Protein AF-A0A0N1EWZ8-F1 (afdb_monomer_lite)

Radius of gyration: 12.94 Å; chains: 1; bounding box: 30×25×34 Å

pLDDT: mean 71.09, std 15.31, range [37.88, 91.19]

Sequence (65 aa):
MRLGARAGFKRNERMLSLDPRYVVAFPGNGVLERLVIEAKSRRITVVDRRGPLGTSPKRAAQDTD

Foldseek 3Di:
DDPPDDDDVVVLVVVVVVVDQEDEADAPPPPHDVSVVVCVVVVRHYHYPQPDPPDRSVVVVVPPD

Secondary structure (DSSP, 8-state):
--TTSSSHHHHHHHHHTT--SEEEE-TT-S--HHHHHHHHHTT-EEEE-SSSTT--HHHHTTS--

Structure (mmCIF, N/CA/C/O backbone):
data_AF-A0A0N1EWZ8-F1
#
_entry.id   AF-A0A0N1EWZ8-F1
#
loop_
_atom_s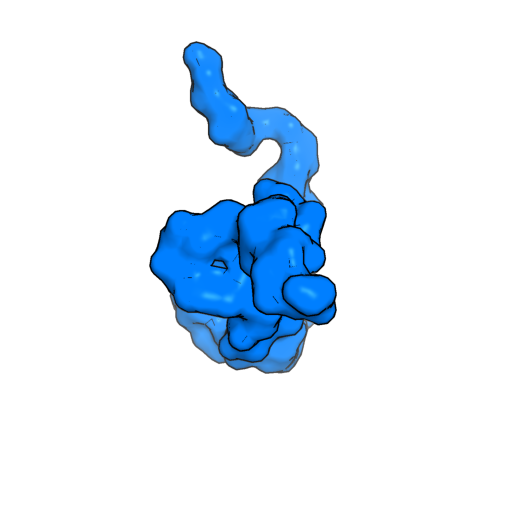ite.group_PDB
_atom_site.id
_atom_site.type_symbol
_atom_site.label_atom_id
_atom_site.label_alt_id
_atom_site.label_comp_id
_atom_site.label_asym_id
_atom_site.label_entity_id
_atom_site.label_seq_id
_atom_site.pdbx_PDB_ins_code
_atom_site.Cartn_x
_atom_site.Cartn_y
_atom_site.Cartn_z
_atom_site.occupancy
_atom_site.B_iso_or_equiv
_atom_site.auth_seq_id
_atom_site.auth_comp_id
_atom_site.auth_asym_id
_atom_site.auth_atom_id
_atom_site.pdbx_PDB_model_num
ATOM 1 N N . MET A 1 1 ? 19.631 14.905 7.051 1.00 40.19 1 MET A N 1
ATOM 2 C CA . MET A 1 1 ? 18.276 15.350 6.647 1.00 40.19 1 MET A CA 1
ATOM 3 C C . MET A 1 1 ? 17.548 14.180 5.995 1.00 40.19 1 MET A C 1
ATOM 5 O O . MET A 1 1 ? 18.032 13.679 4.992 1.00 40.19 1 MET A O 1
ATOM 9 N N . ARG A 1 2 ? 16.439 13.697 6.575 1.00 50.19 2 ARG A N 1
ATOM 10 C CA . ARG A 1 2 ? 15.631 12.611 5.987 1.00 50.19 2 ARG A CA 1
ATOM 11 C C . ARG A 1 2 ? 14.761 13.177 4.862 1.00 50.19 2 ARG A C 1
ATOM 13 O O . ARG A 1 2 ? 13.876 13.990 5.139 1.00 50.19 2 ARG A O 1
ATOM 20 N N . LEU A 1 3 ? 14.988 12.738 3.621 1.00 47.62 3 LEU A N 1
ATOM 21 C CA . LEU A 1 3 ? 13.991 12.871 2.555 1.00 47.62 3 LEU A CA 1
ATOM 22 C C . LEU A 1 3 ? 12.694 12.233 3.071 1.00 47.62 3 LEU A C 1
ATOM 24 O O . LEU A 1 3 ? 12.658 11.039 3.349 1.00 47.62 3 LEU A O 1
ATOM 28 N N . GLY A 1 4 ? 11.666 13.046 3.302 1.00 50.94 4 GLY A N 1
ATOM 29 C CA . GLY A 1 4 ? 10.410 12.571 3.884 1.00 50.94 4 GLY A CA 1
ATOM 30 C C . GLY A 1 4 ? 9.702 13.567 4.806 1.00 50.94 4 GLY A C 1
ATOM 31 O O . GLY A 1 4 ? 8.522 13.420 5.089 1.00 50.94 4 GLY A O 1
ATOM 32 N N . ALA A 1 5 ? 10.396 14.591 5.303 1.00 48.50 5 ALA A N 1
ATOM 33 C CA . ALA A 1 5 ? 9.865 15.356 6.431 1.00 48.50 5 ALA A CA 1
ATOM 34 C C . ALA A 1 5 ? 8.812 16.426 6.089 1.00 48.50 5 ALA A C 1
ATOM 36 O O . ALA A 1 5 ? 8.134 16.888 7.004 1.00 48.50 5 ALA A O 1
ATOM 37 N N . ARG A 1 6 ? 8.664 16.895 4.841 1.00 52.19 6 ARG A N 1
ATOM 38 C CA . ARG A 1 6 ? 7.823 18.079 4.575 1.00 52.19 6 ARG A CA 1
ATOM 39 C C . ARG A 1 6 ? 7.067 17.972 3.243 1.00 52.19 6 ARG A C 1
ATOM 41 O O . ARG A 1 6 ? 7.663 17.704 2.211 1.00 52.19 6 ARG A O 1
ATOM 48 N N . ALA A 1 7 ? 5.751 18.189 3.308 1.00 52.50 7 ALA A N 1
ATOM 49 C CA . ALA A 1 7 ? 4.748 18.314 2.235 1.00 52.50 7 ALA A CA 1
ATOM 50 C C . ALA A 1 7 ? 4.026 17.046 1.710 1.00 52.50 7 ALA A C 1
ATOM 52 O O . ALA A 1 7 ? 2.798 17.057 1.676 1.00 52.50 7 ALA A O 1
ATOM 53 N N . GLY A 1 8 ? 4.702 15.949 1.345 1.00 57.06 8 GLY A N 1
ATOM 54 C CA . GLY A 1 8 ? 4.041 14.838 0.617 1.00 57.06 8 GLY A CA 1
ATOM 55 C C . GLY A 1 8 ? 3.101 13.928 1.432 1.00 57.06 8 GLY A C 1
ATOM 56 O O . GLY A 1 8 ? 2.122 13.408 0.901 1.00 57.06 8 GLY A O 1
ATOM 57 N N . PHE A 1 9 ? 3.364 13.747 2.729 1.00 63.50 9 PHE A N 1
ATOM 58 C CA . PHE A 1 9 ? 2.733 12.675 3.521 1.00 63.50 9 PHE A CA 1
ATOM 59 C C . PHE A 1 9 ? 1.371 13.049 4.112 1.00 63.50 9 PHE A C 1
ATOM 61 O O . PHE A 1 9 ? 0.485 12.203 4.165 1.00 63.50 9 PHE A O 1
ATOM 68 N N . LYS A 1 10 ? 1.138 14.331 4.432 1.00 71.75 10 LYS A N 1
ATOM 69 C CA . LYS A 1 10 ? -0.172 14.799 4.928 1.00 71.75 10 LYS A CA 1
ATOM 70 C C . LYS A 1 10 ? -1.297 14.594 3.907 1.00 71.75 10 LYS A C 1
ATOM 72 O O . LYS A 1 10 ? -2.439 14.356 4.291 1.00 71.75 10 LYS A O 1
ATOM 77 N N . ARG A 1 11 ? -0.994 14.682 2.602 1.00 76.50 11 ARG A N 1
ATOM 78 C CA . ARG A 1 11 ? -1.972 14.415 1.532 1.00 76.50 11 ARG A CA 1
ATOM 79 C C . ARG A 1 11 ? -2.373 12.942 1.514 1.00 76.50 11 ARG A C 1
ATOM 81 O O . ARG A 1 11 ? -3.559 12.652 1.424 1.00 76.50 11 ARG A O 1
ATOM 88 N N . ASN A 1 12 ? -1.405 12.037 1.617 1.00 80.56 12 ASN A N 1
ATOM 89 C CA . ASN A 1 12 ? -1.651 10.597 1.609 1.00 80.56 12 ASN A CA 1
ATOM 90 C C . ASN A 1 12 ? -2.406 10.138 2.853 1.00 80.56 12 ASN A C 1
ATOM 92 O O . ASN A 1 12 ? -3.360 9.382 2.733 1.00 80.56 12 ASN A O 1
ATOM 96 N N . GLU A 1 13 ? -2.036 10.649 4.026 1.00 82.75 13 GLU A N 1
ATOM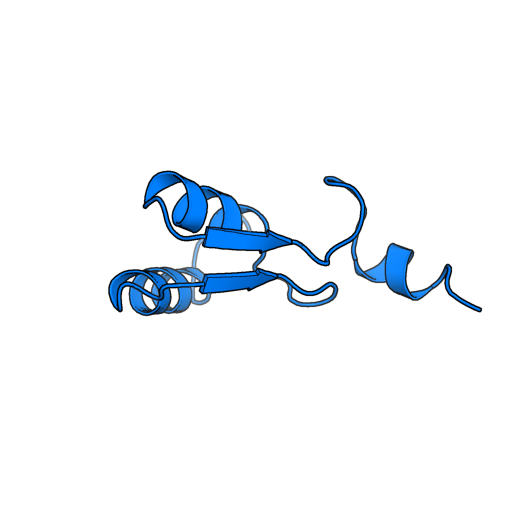 97 C CA . GLU A 1 13 ? -2.760 10.377 5.269 1.00 82.75 13 GLU A CA 1
ATOM 98 C C . GLU A 1 13 ? -4.220 10.834 5.180 1.00 82.75 13 GLU A C 1
ATOM 100 O O . GLU A 1 13 ? -5.116 10.077 5.551 1.00 82.75 13 GLU A O 1
ATOM 105 N N . ARG A 1 14 ? -4.464 12.035 4.631 1.00 85.06 14 ARG A N 1
ATOM 106 C CA . ARG A 1 14 ? -5.820 12.550 4.389 1.00 85.06 14 ARG A CA 1
ATOM 107 C C . ARG A 1 14 ? -6.566 11.742 3.326 1.00 85.06 14 ARG A C 1
ATOM 109 O O . ARG A 1 14 ? -7.758 11.514 3.457 1.00 85.06 14 ARG A O 1
ATOM 116 N N . MET A 1 15 ? -5.885 11.293 2.277 1.00 85.75 15 MET A N 1
ATOM 117 C CA . MET A 1 15 ? -6.484 10.430 1.258 1.00 85.75 15 MET A CA 1
ATOM 118 C C . MET A 1 15 ? -6.906 9.083 1.860 1.00 85.75 15 MET A C 1
ATOM 120 O O . MET A 1 15 ? -8.019 8.629 1.624 1.00 85.75 15 MET A O 1
ATOM 124 N N . LEU A 1 16 ? -6.048 8.469 2.680 1.00 85.94 16 LEU A N 1
ATOM 125 C CA . LEU A 1 16 ? -6.345 7.214 3.372 1.00 85.94 16 LEU A CA 1
ATOM 126 C C . LEU A 1 16 ? -7.355 7.380 4.517 1.00 85.94 16 LEU A C 1
ATOM 128 O O . LEU A 1 16 ? -7.916 6.385 4.964 1.00 85.94 16 LEU A O 1
ATOM 132 N N . SER A 1 17 ? -7.581 8.593 5.035 1.00 87.38 17 SER A N 1
ATOM 133 C CA . SER A 1 17 ? -8.624 8.843 6.041 1.00 87.38 17 SER A CA 1
ATOM 134 C C . SER A 1 17 ? -10.029 8.935 5.448 1.00 87.38 17 SER A C 1
ATOM 136 O O . SER A 1 17 ? -10.988 8.930 6.206 1.00 87.38 17 SER A O 1
ATOM 138 N N . LEU A 1 18 ? -10.162 9.020 4.120 1.00 90.19 18 LEU A N 1
ATOM 139 C CA . LEU A 1 18 ? -11.459 8.952 3.435 1.00 90.19 18 LEU A CA 1
ATOM 140 C C . LEU A 1 18 ? -12.005 7.519 3.328 1.00 90.19 18 LEU A C 1
ATOM 142 O O . LEU A 1 18 ? -13.021 7.314 2.675 1.00 90.19 18 LEU A O 1
ATOM 146 N N . ASP A 1 19 ? -11.309 6.548 3.922 1.00 87.94 19 ASP A N 1
ATOM 147 C CA . ASP A 1 19 ? -11.634 5.121 3.879 1.00 87.94 19 ASP A CA 1
ATOM 148 C C . ASP A 1 19 ? -11.907 4.598 2.452 1.00 87.94 19 ASP A C 1
ATOM 150 O O . ASP A 1 19 ? -12.988 4.093 2.135 1.00 87.94 19 ASP A O 1
ATOM 154 N N . PRO A 1 20 ? -10.946 4.767 1.519 1.00 89.75 20 PRO A N 1
ATOM 155 C CA . PRO A 1 20 ? -11.133 4.295 0.157 1.00 89.75 20 PRO A CA 1
ATOM 156 C C . PRO A 1 20 ? -11.206 2.764 0.132 1.00 89.75 20 PRO A C 1
ATOM 158 O O . PRO A 1 20 ? -10.375 2.089 0.734 1.00 89.75 20 PRO A O 1
ATOM 161 N N . ARG A 1 21 ? -12.133 2.194 -0.652 1.00 91.19 21 ARG A N 1
ATOM 162 C CA . ARG A 1 21 ? -12.216 0.727 -0.817 1.00 91.19 21 ARG A CA 1
ATOM 163 C C . ARG A 1 21 ? -10.968 0.131 -1.472 1.00 91.19 21 ARG A C 1
ATOM 165 O O . ARG A 1 21 ? -10.572 -0.986 -1.143 1.00 91.19 21 ARG A O 1
ATOM 172 N N . TYR A 1 22 ? -10.372 0.874 -2.405 1.00 88.00 22 TYR A N 1
ATOM 173 C CA . TYR A 1 22 ? -9.222 0.433 -3.184 1.00 88.00 22 TYR A CA 1
ATOM 174 C C . TYR A 1 22 ? -8.170 1.530 -3.312 1.00 88.00 22 TYR A C 1
ATOM 176 O O . TYR A 1 22 ? -8.492 2.703 -3.500 1.00 88.00 22 TYR A O 1
ATOM 184 N N . VAL A 1 23 ? -6.904 1.121 -3.294 1.00 87.25 23 VAL A N 1
ATOM 185 C CA . VAL A 1 23 ? -5.755 1.951 -3.671 1.00 87.25 23 VAL A CA 1
ATOM 186 C C . VAL A 1 23 ? -5.015 1.249 -4.800 1.00 87.25 23 VAL A C 1
ATOM 188 O O . VAL A 1 23 ? -4.589 0.107 -4.646 1.00 87.25 23 VAL A O 1
ATOM 191 N N . VAL A 1 24 ? -4.845 1.929 -5.934 1.00 85.31 24 VAL A N 1
ATOM 192 C CA . VAL A 1 24 ? -4.099 1.398 -7.082 1.00 85.31 24 VAL A CA 1
ATOM 193 C C . VAL A 1 24 ? -2.748 2.094 -7.160 1.00 85.31 24 VAL A C 1
ATOM 195 O O . VAL A 1 24 ? -2.675 3.31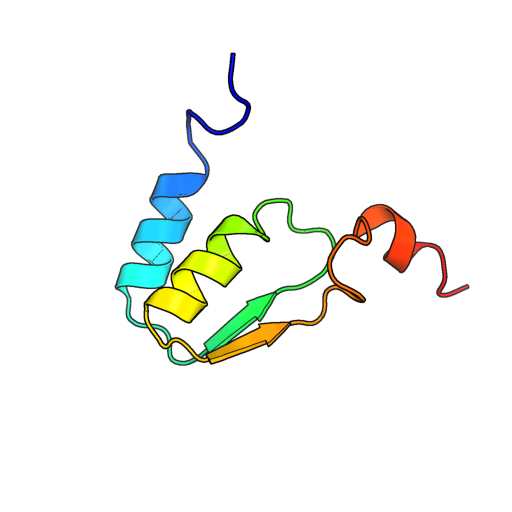9 -7.254 1.00 85.31 24 VAL A O 1
ATOM 198 N N . ALA A 1 25 ? -1.671 1.316 -7.104 1.00 81.75 25 ALA A N 1
ATOM 199 C CA . ALA A 1 25 ? -0.310 1.832 -7.128 1.00 81.75 25 ALA A CA 1
ATOM 200 C C . ALA A 1 25 ? 0.316 1.611 -8.512 1.00 81.75 25 ALA A C 1
ATOM 202 O O . ALA A 1 25 ? 0.541 0.472 -8.913 1.00 81.75 25 ALA A O 1
ATOM 203 N N . PHE A 1 26 ? 0.613 2.698 -9.227 1.00 75.88 26 PHE A N 1
ATOM 204 C CA . PHE A 1 26 ? 1.235 2.674 -10.557 1.00 75.88 26 PHE A CA 1
ATOM 205 C C . PHE A 1 26 ? 2.718 3.051 -10.507 1.00 75.88 26 PHE A C 1
ATOM 207 O O . PHE A 1 26 ? 3.094 3.893 -9.685 1.00 75.88 26 PHE A O 1
ATOM 214 N N . PRO A 1 27 ? 3.559 2.497 -11.399 1.00 72.25 27 PRO A N 1
ATOM 215 C CA . PRO A 1 27 ? 4.945 2.924 -11.520 1.00 72.25 27 PRO A CA 1
ATOM 216 C C . PRO A 1 27 ? 5.025 4.429 -11.843 1.00 72.25 27 PRO A C 1
ATOM 218 O O . PRO A 1 27 ? 4.133 4.996 -12.465 1.00 72.25 27 PRO A O 1
ATOM 221 N N . GLY A 1 28 ? 6.079 5.101 -11.378 1.00 66.12 28 GLY A N 1
ATOM 222 C CA . GLY A 1 28 ? 6.371 6.504 -11.697 1.00 66.12 28 GLY A CA 1
ATOM 223 C C . GLY A 1 28 ? 5.785 7.524 -10.718 1.00 66.12 28 GLY A C 1
ATOM 224 O O . GLY A 1 28 ? 6.221 8.670 -10.709 1.00 66.12 28 GLY A O 1
ATOM 225 N N . ASN A 1 29 ? 4.881 7.116 -9.822 1.00 63.88 29 ASN A N 1
ATOM 226 C CA . ASN A 1 29 ? 4.432 7.963 -8.719 1.00 63.88 29 ASN A CA 1
ATOM 227 C C . ASN A 1 29 ? 5.367 7.798 -7.512 1.00 63.88 29 ASN A C 1
ATOM 229 O O . ASN A 1 29 ? 5.376 6.765 -6.855 1.00 63.88 29 ASN A O 1
ATOM 233 N N . GLY A 1 30 ? 6.166 8.817 -7.190 1.00 58.41 30 GLY A N 1
ATOM 234 C CA . GLY A 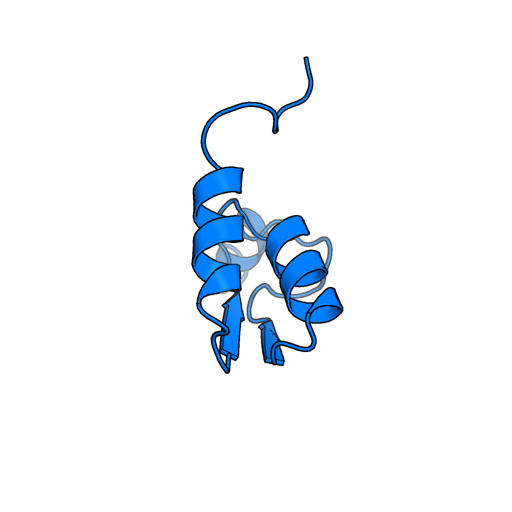1 30 ? 7.223 8.749 -6.166 1.00 58.41 30 GLY A CA 1
ATOM 235 C C . GLY A 1 30 ? 6.773 8.539 -4.708 1.00 58.41 30 GLY A C 1
ATOM 236 O O . GLY A 1 30 ? 7.589 8.677 -3.804 1.00 58.41 30 GLY A O 1
ATOM 237 N N . VAL A 1 31 ? 5.499 8.229 -4.439 1.00 62.69 31 VAL A N 1
ATOM 238 C CA . VAL A 1 31 ? 4.918 8.235 -3.083 1.00 62.69 31 VAL A CA 1
ATOM 239 C C . VAL A 1 31 ? 4.268 6.900 -2.724 1.00 62.69 31 VAL A C 1
ATOM 241 O O . VAL A 1 31 ? 3.091 6.824 -2.382 1.00 62.69 31 VAL A O 1
ATOM 244 N N . LEU A 1 32 ? 5.034 5.820 -2.857 1.00 66.31 32 LEU A N 1
ATOM 245 C CA . LEU A 1 32 ? 4.434 4.523 -3.148 1.00 66.31 32 LEU A CA 1
ATOM 246 C C . LEU A 1 32 ? 4.671 3.449 -2.083 1.00 66.31 32 LEU A C 1
ATOM 248 O O . LEU A 1 32 ? 3.754 2.694 -1.776 1.00 66.31 32 LEU A O 1
ATOM 252 N N . GLU A 1 33 ? 5.860 3.337 -1.498 1.00 72.44 33 GLU A N 1
ATOM 253 C CA . GLU A 1 33 ? 6.134 2.246 -0.546 1.00 72.44 33 GLU A CA 1
ATOM 254 C C . GLU A 1 33 ? 5.391 2.448 0.770 1.00 72.44 33 GLU A C 1
ATOM 256 O O . GLU A 1 33 ? 4.597 1.603 1.181 1.00 72.44 33 GLU A O 1
ATOM 261 N N . ARG A 1 34 ? 5.565 3.622 1.381 1.00 74.69 34 ARG A N 1
ATOM 262 C CA . ARG A 1 34 ? 4.913 3.940 2.651 1.00 74.69 34 ARG A CA 1
ATOM 263 C C . ARG A 1 34 ? 3.391 4.009 2.535 1.00 74.69 34 ARG A C 1
ATOM 265 O O . ARG A 1 34 ? 2.705 3.497 3.409 1.00 74.69 34 ARG A O 1
ATOM 272 N N . LEU A 1 35 ? 2.875 4.562 1.435 1.00 79.06 35 LEU A N 1
ATOM 273 C CA . LEU A 1 35 ? 1.435 4.610 1.171 1.00 79.06 35 LEU A CA 1
ATOM 274 C C . LEU A 1 35 ? 0.828 3.204 1.118 1.00 79.06 35 LEU A C 1
ATOM 276 O O . LEU A 1 35 ? -0.230 2.971 1.690 1.00 79.06 35 LEU A O 1
ATOM 280 N N . VAL A 1 36 ? 1.495 2.262 0.446 1.00 80.38 36 VAL A N 1
ATOM 281 C CA . VAL A 1 36 ? 1.000 0.886 0.327 1.00 80.38 36 VAL A CA 1
ATOM 282 C C . VAL A 1 36 ? 1.078 0.145 1.660 1.00 80.38 36 VAL A C 1
ATOM 284 O O . VAL A 1 36 ? 0.158 -0.603 1.983 1.00 80.38 36 VAL A O 1
ATOM 287 N N . ILE A 1 37 ? 2.124 0.377 2.455 1.00 82.38 37 ILE A N 1
ATOM 288 C CA . ILE A 1 37 ? 2.226 -0.176 3.813 1.00 82.38 37 ILE A CA 1
ATOM 289 C C . ILE A 1 37 ? 1.094 0.363 4.700 1.00 82.38 37 ILE A C 1
ATOM 291 O O . ILE A 1 37 ? 0.413 -0.418 5.360 1.00 82.38 37 ILE A O 1
ATOM 295 N N . GLU A 1 38 ? 0.850 1.674 4.681 1.00 84.19 38 GLU A N 1
ATOM 296 C CA . GLU A 1 38 ? -0.209 2.315 5.472 1.00 84.19 38 GLU A CA 1
ATOM 297 C C . GLU A 1 38 ? -1.620 1.925 5.008 1.00 84.19 38 GLU A C 1
ATOM 299 O O . GLU A 1 38 ? -2.511 1.734 5.830 1.00 84.19 38 GLU A O 1
ATOM 304 N N . ALA A 1 39 ? -1.843 1.753 3.704 1.00 87.31 39 ALA A N 1
ATOM 305 C CA . ALA A 1 39 ? -3.115 1.256 3.185 1.00 87.31 39 ALA A CA 1
ATOM 306 C C . ALA A 1 39 ? -3.375 -0.188 3.647 1.00 87.31 39 ALA A C 1
ATOM 308 O O . ALA A 1 39 ? -4.458 -0.501 4.143 1.00 87.31 39 ALA A O 1
ATOM 309 N N . LYS A 1 40 ? -2.356 -1.056 3.570 1.00 85.38 40 LYS A N 1
ATOM 310 C CA . LYS A 1 40 ? -2.450 -2.444 4.041 1.00 85.38 40 LYS A CA 1
ATOM 311 C C . LYS A 1 40 ? -2.674 -2.532 5.551 1.00 85.38 40 LYS A C 1
ATOM 313 O O . LYS A 1 40 ? -3.494 -3.338 5.982 1.00 85.38 40 LYS A O 1
ATOM 318 N N . SER A 1 41 ? -2.007 -1.699 6.355 1.00 88.12 41 SER A N 1
ATOM 319 C CA . SER A 1 41 ? -2.214 -1.691 7.812 1.00 88.12 41 SER A CA 1
ATOM 320 C C . SER A 1 41 ? -3.633 -1.263 8.202 1.00 88.12 41 SER A C 1
ATOM 322 O O . SER A 1 41 ? -4.170 -1.754 9.192 1.00 88.12 41 SER A O 1
ATOM 324 N N . ARG A 1 42 ? -4.276 -0.420 7.383 1.00 89.38 42 ARG A N 1
ATOM 325 C CA . ARG A 1 42 ? -5.686 -0.017 7.514 1.00 89.38 42 ARG A CA 1
ATOM 326 C C . ARG A 1 42 ? -6.686 -1.002 6.896 1.00 89.38 42 ARG A C 1
ATOM 328 O O . ARG A 1 42 ? -7.874 -0.714 6.895 1.00 89.38 42 ARG A O 1
ATOM 335 N N . ARG A 1 43 ? -6.235 -2.160 6.393 1.00 90.81 43 ARG A N 1
ATOM 336 C CA . ARG A 1 43 ? -7.060 -3.169 5.691 1.00 90.81 43 ARG A CA 1
ATOM 337 C C . ARG A 1 43 ? -7.729 -2.660 4.404 1.00 90.81 43 ARG A C 1
ATOM 339 O O . ARG A 1 43 ? -8.718 -3.231 3.956 1.00 90.81 43 ARG A O 1
ATOM 346 N N . ILE A 1 44 ? -7.167 -1.628 3.778 1.00 90.38 44 ILE A N 1
ATOM 347 C CA . ILE A 1 44 ? -7.600 -1.155 2.461 1.00 90.38 44 ILE A CA 1
ATOM 348 C C . ILE A 1 44 ? -7.050 -2.103 1.391 1.00 90.38 44 ILE A C 1
ATOM 350 O O . ILE A 1 44 ? -5.883 -2.505 1.442 1.00 90.38 44 ILE A O 1
ATOM 354 N N . THR A 1 45 ? -7.871 -2.447 0.395 1.00 90.44 45 TH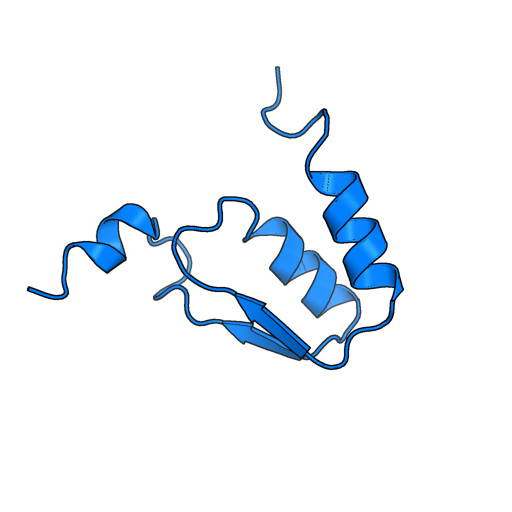R A N 1
ATOM 355 C CA . THR A 1 45 ? -7.433 -3.336 -0.687 1.00 90.44 45 THR A CA 1
ATOM 356 C C . THR A 1 45 ? -6.472 -2.595 -1.611 1.00 90.44 45 THR A C 1
ATOM 358 O O . THR A 1 45 ? -6.835 -1.603 -2.243 1.00 90.44 45 THR A O 1
ATOM 361 N N . VAL A 1 46 ? -5.232 -3.077 -1.715 1.00 87.06 46 VAL A N 1
ATOM 362 C CA . VAL A 1 46 ? -4.216 -2.467 -2.581 1.00 87.06 46 VAL A CA 1
ATOM 363 C C . 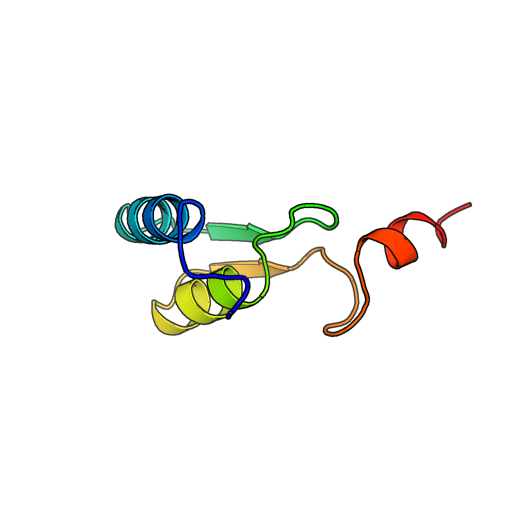VAL A 1 46 ? -4.018 -3.301 -3.841 1.00 87.06 46 VAL A C 1
ATOM 365 O O . VAL A 1 46 ? -3.614 -4.459 -3.762 1.00 87.06 46 VAL A O 1
ATOM 368 N N . VAL A 1 47 ? -4.232 -2.682 -5.001 1.00 86.56 47 VAL A N 1
ATOM 369 C CA . VAL A 1 47 ? -3.874 -3.235 -6.310 1.00 86.56 47 VAL A CA 1
ATOM 370 C C . VAL A 1 47 ? -2.499 -2.695 -6.692 1.00 86.56 47 VAL A C 1
ATOM 372 O O . VAL A 1 47 ? -2.346 -1.526 -7.050 1.00 86.56 47 VAL A O 1
ATOM 375 N N . ASP A 1 48 ? -1.482 -3.544 -6.588 1.00 79.31 48 ASP A N 1
ATOM 376 C CA . ASP A 1 48 ? -0.104 -3.174 -6.899 1.00 79.31 48 ASP A CA 1
ATOM 377 C C . ASP A 1 48 ? 0.220 -3.458 -8.374 1.00 79.31 48 ASP A C 1
ATOM 379 O O . ASP A 1 48 ? 0.174 -4.604 -8.820 1.00 79.31 48 ASP A O 1
ATOM 383 N N . ARG A 1 49 ? 0.516 -2.410 -9.152 1.00 78.06 49 ARG A N 1
ATOM 384 C CA . ARG A 1 49 ? 0.844 -2.489 -10.588 1.00 78.06 49 ARG A CA 1
ATOM 385 C C . ARG A 1 49 ? 2.284 -2.063 -10.887 1.00 78.06 49 ARG A C 1
ATOM 387 O O . ARG A 1 49 ? 2.605 -1.764 -12.030 1.00 78.06 49 ARG A O 1
ATOM 394 N N . ARG A 1 50 ? 3.150 -2.004 -9.873 1.00 75.19 50 ARG A N 1
ATOM 395 C CA . ARG A 1 50 ? 4.483 -1.374 -9.949 1.00 75.19 50 ARG A CA 1
ATOM 396 C C . ARG A 1 50 ? 5.601 -2.267 -10.482 1.00 75.19 50 ARG A C 1
ATOM 398 O O . ARG A 1 50 ? 6.731 -1.801 -10.584 1.00 75.19 50 ARG A O 1
ATOM 405 N N . GLY A 1 51 ? 5.297 -3.519 -10.809 1.00 68.31 51 GLY A N 1
ATOM 406 C CA . GLY A 1 51 ? 6.309 -4.554 -11.014 1.00 68.31 51 GLY A CA 1
ATOM 407 C C . GLY A 1 51 ? 6.814 -5.125 -9.679 1.00 68.31 51 GLY A C 1
ATOM 408 O O . GLY A 1 51 ? 6.258 -4.801 -8.625 1.00 68.31 51 GLY A O 1
ATOM 409 N N . PRO A 1 52 ? 7.832 -6.003 -9.698 1.00 67.06 52 PRO A N 1
ATOM 410 C CA . PRO A 1 52 ? 8.349 -6.648 -8.493 1.00 67.06 52 PRO A CA 1
ATOM 411 C C . PRO A 1 52 ? 8.784 -5.628 -7.432 1.00 67.06 52 PRO A C 1
ATOM 413 O O . PRO A 1 52 ? 9.459 -4.644 -7.748 1.00 67.06 52 PRO A O 1
ATOM 416 N N . LEU A 1 53 ? 8.415 -5.874 -6.168 1.00 61.47 53 LEU A N 1
ATOM 417 C CA . LEU A 1 53 ? 8.811 -5.041 -5.026 1.00 61.47 53 LEU A CA 1
ATOM 418 C C . LEU A 1 53 ? 10.338 -4.867 -5.000 1.00 61.47 53 LEU A C 1
ATOM 420 O O . LEU A 1 53 ? 11.074 -5.843 -5.101 1.00 61.47 53 LEU A O 1
ATOM 424 N N . GLY A 1 54 ? 10.806 -3.623 -4.876 1.00 57.59 54 GLY A N 1
ATOM 425 C CA . GLY A 1 54 ? 12.231 -3.276 -4.949 1.00 57.59 54 GLY A CA 1
ATOM 426 C C . GLY A 1 54 ? 12.729 -2.894 -6.350 1.00 57.59 54 GLY A C 1
ATOM 427 O O . GLY A 1 54 ? 13.849 -2.404 -6.484 1.00 57.59 54 GLY A O 1
ATOM 428 N N . THR A 1 55 ? 11.903 -3.033 -7.392 1.00 56.50 55 THR A N 1
ATOM 429 C CA . THR A 1 55 ? 12.236 -2.537 -8.735 1.00 56.50 55 THR A CA 1
ATOM 430 C C . THR A 1 55 ? 11.886 -1.059 -8.835 1.00 56.50 55 THR A C 1
ATOM 432 O O . THR A 1 55 ? 10.743 -0.655 -8.621 1.00 56.50 55 THR A O 1
ATOM 435 N N . SER A 1 56 ? 12.871 -0.225 -9.172 1.00 54.91 56 SER A N 1
ATOM 436 C CA . SER A 1 56 ? 12.613 1.192 -9.425 1.00 54.91 56 SER A CA 1
ATOM 437 C C . SER A 1 56 ? 11.651 1.330 -10.609 1.00 54.91 56 SER A C 1
ATOM 439 O O . SER A 1 56 ? 11.966 0.843 -11.696 1.00 54.91 56 SER A O 1
ATOM 441 N N . PRO A 1 57 ? 10.514 2.031 -10.465 1.00 57.94 57 PRO A N 1
ATOM 442 C CA . PRO A 1 57 ? 9.514 2.087 -11.525 1.00 57.94 57 PRO A CA 1
ATOM 443 C C . PRO A 1 57 ? 10.008 2.794 -12.795 1.00 57.94 57 PRO A C 1
ATOM 445 O O . PRO A 1 57 ? 9.490 2.548 -13.877 1.00 57.94 57 PRO A O 1
ATOM 448 N N . LYS A 1 58 ? 11.047 3.634 -12.674 1.00 56.38 58 LYS A N 1
ATOM 449 C CA . LYS A 1 58 ? 11.734 4.261 -13.811 1.00 56.38 58 LYS A CA 1
ATOM 450 C C . LYS A 1 58 ? 12.470 3.241 -14.692 1.00 56.38 58 LYS A C 1
ATOM 452 O O . LYS A 1 58 ? 12.679 3.518 -15.860 1.00 56.38 58 LYS A O 1
ATOM 457 N N . ARG A 1 59 ? 12.856 2.091 -14.124 1.00 53.19 59 ARG A N 1
ATOM 458 C CA . ARG A 1 59 ? 13.575 1.005 -14.803 1.00 53.19 59 ARG A CA 1
ATOM 459 C C . ARG A 1 59 ? 12.604 0.009 -15.440 1.00 53.19 59 ARG A C 1
ATOM 461 O O . ARG A 1 59 ? 12.767 -0.324 -16.597 1.00 53.19 59 ARG A O 1
ATOM 468 N N . ALA A 1 60 ? 11.521 -0.338 -14.738 1.00 54.72 60 ALA A N 1
ATOM 469 C CA . ALA A 1 60 ? 10.473 -1.210 -15.281 1.00 54.72 60 ALA A CA 1
ATOM 470 C C . ALA A 1 60 ? 9.759 -0.612 -16.512 1.00 54.72 60 ALA A C 1
ATOM 472 O O . ALA A 1 60 ? 9.342 -1.351 -17.393 1.00 54.72 60 ALA A O 1
ATOM 473 N N . ALA A 1 61 ? 9.641 0.720 -16.593 1.00 54.38 61 ALA A N 1
ATOM 474 C CA . ALA A 1 61 ? 9.092 1.401 -17.769 1.00 54.38 61 ALA A CA 1
ATOM 475 C C . ALA A 1 61 ? 10.032 1.392 -18.994 1.00 54.38 61 ALA A C 1
ATOM 477 O O . ALA A 1 61 ? 9.589 1.757 -20.076 1.00 54.38 61 ALA A O 1
ATOM 478 N N . GLN A 1 62 ? 11.309 1.022 -18.829 1.00 54.16 62 GLN A N 1
ATOM 479 C CA . GLN A 1 62 ? 12.285 0.935 -19.923 1.00 54.16 62 GLN A CA 1
ATOM 480 C C . GLN A 1 62 ? 12.409 -0.478 -20.510 1.00 54.16 62 GLN A C 1
ATOM 482 O O . GLN A 1 62 ? 12.941 -0.611 -21.601 1.00 54.16 62 GLN A O 1
ATOM 487 N N . ASP A 1 63 ? 11.890 -1.505 -19.832 1.00 52.66 63 ASP A N 1
ATOM 488 C CA . ASP A 1 63 ? 12.014 -2.911 -20.250 1.00 52.66 63 ASP A CA 1
ATOM 489 C C . ASP A 1 63 ? 10.811 -3.397 -21.098 1.00 52.66 63 ASP A C 1
ATOM 491 O O . ASP A 1 63 ? 10.569 -4.596 -21.199 1.00 52.66 63 ASP A O 1
ATOM 495 N N . THR A 1 64 ? 9.992 -2.490 -21.651 1.00 47.12 64 THR A N 1
ATOM 496 C CA . THR A 1 64 ? 8.814 -2.828 -22.492 1.00 47.12 64 THR A CA 1
ATOM 497 C C . THR A 1 64 ? 8.952 -2.344 -23.946 1.00 47.12 64 THR A C 1
ATOM 499 O O . THR A 1 64 ? 7.942 -2.117 -24.602 1.00 47.12 64 THR A O 1
ATOM 502 N N . ASP A 1 65 ? 10.176 -2.196 -24.454 1.00 37.88 65 ASP A N 1
ATOM 503 C CA . ASP A 1 65 ? 10.443 -1.999 -25.892 1.00 37.88 65 ASP A CA 1
ATOM 504 C C . ASP A 1 65 ? 11.199 -3.213 -26.454 1.00 37.88 65 ASP A C 1
ATOM 506 O O . ASP A 1 65 ? 12.238 -3.578 -25.848 1.00 37.88 65 ASP A O 1
#